Protein AF-A0A2A5DCE1-F1 (afdb_monomer)

Sequence (86 aa):
MILLITNKKSYSELSNEILSLNIPIWFGSKILHQEELEDLRNNGLNVTNFNYKIDDHSEINLDRALQTIKEHHPGDIIHVNKLSAN

Solvent-accessible surface area (backbone atoms only — not comparable to full-atom values): 5008 Å² total; per-residue (Å²): 90,34,42,36,38,41,42,51,65,55,40,65,78,37,56,75,60,56,75,74,45,94,46,45,36,37,34,23,33,83,51,61,56,70,68,60,52,48,52,44,41,75,73,71,40,53,73,49,72,43,95,52,65,30,45,95,88,37,67,69,46,42,52,52,49,54,50,55,49,40,74,78,40,71,94,49,55,74,46,78,43,61,84,78,84,128

pLDDT: mean 90.05, std 9.91, range [39.56, 96.81]

Nearest PDB structures (foldseek):
  6cgq-assembly1_B-2  TM=4.780E-01  e=1.227E-01  Bacillus spizizenii
  5d84-assembly1_A  TM=4.455E-01  e=2.250E-01  Staphylococcus aureus subsp. aureus str. Newman
  5d87-assembly1_A-2  TM=4.905E-01  e=1.698E+00  Staphylococcus aureus subsp. aureus str. Newman
  5zjp-assembly1_B  TM=4.016E-01  e=4.362E+00  Vibrio cholerae

Foldseek 3Di:
DEEEEQALVLCVVCVVVQLVDPHEYEYEPPSDDPVVQVVSVVSVHRYYYDPHHDDPPDVVSVVVVVVVVCVVPPPDDYDYRDDDDD

Mean predicted aligned error: 3.78 Å

Secondary structure (DSSP, 8-state):
-EEEE-SHHHHHHHHHHHTT--S-EEE-TTSS-HHHHHHHHHTT--EEE-SS---TT-HHHHHHHHHHHHHHSTTPPEEEE-PPP-

Structure (mmCIF, N/CA/C/O backbone):
data_AF-A0A2A5DCE1-F1
#
_entry.id   AF-A0A2A5DCE1-F1
#
loop_
_atom_site.group_PDB
_atom_site.id
_atom_site.type_symbol
_atom_site.label_atom_id
_atom_site.label_alt_id
_atom_site.labe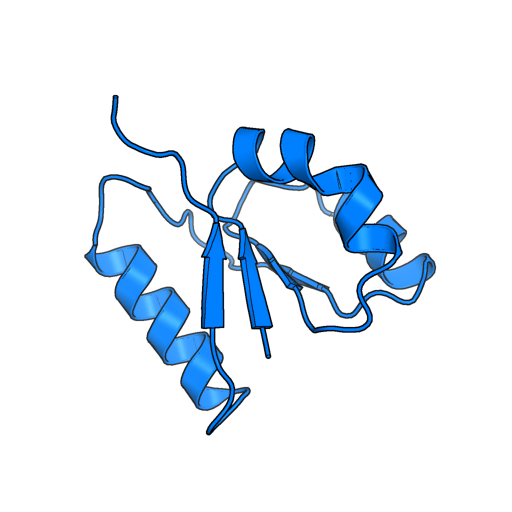l_comp_id
_atom_site.label_asym_id
_atom_site.label_entity_id
_atom_site.label_seq_id
_atom_site.pdbx_PDB_ins_code
_atom_site.Cartn_x
_atom_site.Cartn_y
_atom_site.Cartn_z
_atom_site.occupancy
_atom_site.B_iso_or_equiv
_atom_site.auth_seq_id
_atom_site.auth_comp_id
_atom_site.auth_asym_id
_atom_site.auth_atom_id
_atom_site.pdbx_PDB_model_num
ATOM 1 N N . MET A 1 1 ? -8.720 -1.504 -8.750 1.00 92.94 1 MET A N 1
ATOM 2 C CA . MET A 1 1 ? -7.880 -0.293 -8.545 1.00 92.94 1 MET A CA 1
ATOM 3 C C . MET A 1 1 ? -7.106 -0.482 -7.261 1.00 92.94 1 MET A C 1
ATOM 5 O O . MET A 1 1 ? -7.703 -0.924 -6.290 1.00 92.94 1 MET A O 1
ATOM 9 N N . ILE A 1 2 ? -5.820 -0.139 -7.256 1.00 96.12 2 ILE A N 1
ATOM 10 C CA . ILE A 1 2 ? -4.901 -0.318 -6.127 1.00 96.12 2 ILE A CA 1
ATOM 11 C C . ILE A 1 2 ? -4.277 1.030 -5.772 1.00 96.12 2 IL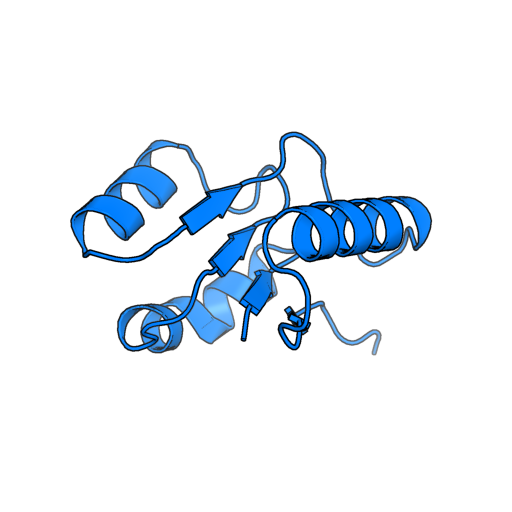E A C 1
ATOM 13 O O . ILE A 1 2 ? -3.863 1.760 -6.674 1.00 96.12 2 ILE A O 1
ATOM 17 N N . LEU A 1 3 ? -4.171 1.347 -4.482 1.00 95.62 3 LEU A N 1
ATOM 18 C CA . LEU A 1 3 ? -3.422 2.512 -4.005 1.00 95.62 3 LEU A CA 1
ATOM 19 C C . LEU A 1 3 ? -2.058 2.064 -3.475 1.00 95.62 3 LEU A C 1
ATOM 21 O O . LEU A 1 3 ? -1.994 1.245 -2.566 1.00 95.62 3 LEU A O 1
ATOM 25 N N . LEU A 1 4 ? -0.972 2.608 -4.019 1.00 95.31 4 LEU A N 1
ATOM 26 C CA . LEU A 1 4 ? 0.388 2.412 -3.523 1.00 95.31 4 LEU A CA 1
ATOM 27 C C . LEU A 1 4 ? 0.860 3.678 -2.803 1.00 95.31 4 LEU A C 1
ATOM 29 O O . LEU A 1 4 ? 1.004 4.722 -3.435 1.00 95.31 4 LEU A O 1
ATOM 33 N N . ILE A 1 5 ? 1.141 3.573 -1.506 1.00 93.81 5 ILE A N 1
ATOM 34 C CA . ILE A 1 5 ? 1.676 4.657 -0.676 1.00 93.81 5 ILE A CA 1
ATOM 35 C C . ILE A 1 5 ? 3.165 4.390 -0.435 1.00 93.81 5 ILE A C 1
ATOM 37 O O . ILE A 1 5 ? 3.529 3.337 0.096 1.00 93.81 5 ILE A O 1
ATOM 41 N N . THR A 1 6 ? 4.038 5.319 -0.837 1.00 92.12 6 THR A N 1
ATOM 42 C CA . THR A 1 6 ? 5.502 5.100 -0.824 1.00 92.12 6 THR A CA 1
ATOM 43 C C . THR A 1 6 ? 6.227 5.745 0.355 1.00 92.12 6 THR A C 1
ATOM 45 O O . THR A 1 6 ? 7.352 5.358 0.668 1.00 92.12 6 THR A O 1
ATOM 48 N N . ASN A 1 7 ? 5.590 6.676 1.071 1.00 90.25 7 ASN A N 1
ATOM 49 C CA . ASN A 1 7 ? 6.209 7.372 2.198 1.00 90.25 7 ASN A CA 1
ATOM 50 C C . ASN A 1 7 ? 5.197 7.749 3.302 1.00 90.25 7 ASN A C 1
ATOM 52 O O . ASN A 1 7 ? 3.984 7.784 3.092 1.00 90.25 7 ASN A O 1
ATOM 56 N N . LYS A 1 8 ? 5.719 8.065 4.496 1.00 90.62 8 LYS A N 1
ATOM 57 C CA . LYS A 1 8 ? 4.916 8.434 5.678 1.00 90.62 8 LYS A CA 1
ATOM 58 C C . LYS A 1 8 ? 4.119 9.724 5.514 1.00 90.62 8 LYS A C 1
ATOM 60 O O . LYS A 1 8 ? 3.042 9.834 6.088 1.00 90.62 8 LYS A O 1
ATOM 65 N N . LYS A 1 9 ? 4.637 10.699 4.765 1.00 89.75 9 LYS A N 1
ATOM 66 C CA . LYS A 1 9 ? 3.964 11.989 4.590 1.00 89.75 9 LYS A CA 1
ATOM 67 C C . LYS A 1 9 ? 2.703 11.824 3.738 1.00 89.75 9 LYS A C 1
ATOM 69 O O . LYS A 1 9 ? 1.635 12.219 4.187 1.00 89.75 9 LYS A O 1
ATOM 74 N N . SER A 1 10 ? 2.809 11.124 2.609 1.00 89.25 10 SER A N 1
ATOM 75 C CA . SER A 1 10 ? 1.669 10.721 1.777 1.00 89.25 10 SER A CA 1
ATOM 76 C C . SER A 1 10 ? 0.621 9.929 2.566 1.00 89.25 10 SER A C 1
ATOM 78 O O . SER A 1 10 ? -0.572 10.180 2.429 1.00 89.25 10 SER A O 1
ATOM 80 N N . TYR A 1 11 ? 1.045 9.002 3.436 1.00 92.38 11 TYR A N 1
ATOM 81 C CA . TYR A 1 11 ? 0.110 8.314 4.332 1.00 92.38 11 TYR A CA 1
ATOM 82 C C . TYR A 1 11 ? -0.594 9.282 5.285 1.00 92.38 11 TYR A C 1
ATOM 84 O O . TYR A 1 11 ? -1.811 9.241 5.400 1.00 92.38 11 TYR A O 1
ATOM 92 N N . SER A 1 12 ? 0.154 10.161 5.956 1.00 91.31 12 SER A N 1
ATOM 93 C CA . SER A 1 12 ? -0.414 11.110 6.916 1.00 91.31 12 SER A CA 1
ATOM 94 C C . SER A 1 12 ? -1.481 11.999 6.275 1.00 91.31 12 SER A C 1
ATOM 96 O O . SER A 1 12 ? -2.507 12.247 6.903 1.00 91.31 12 SER A O 1
ATOM 98 N N . GLU A 1 13 ? -1.254 12.445 5.038 1.00 90.25 13 GLU A N 1
ATOM 99 C CA . GLU A 1 13 ? -2.191 13.280 4.275 1.00 90.25 13 GLU A CA 1
ATOM 100 C C . GLU A 1 13 ? -3.478 12.526 3.906 1.00 90.25 13 GLU A C 1
ATOM 102 O O . GLU A 1 13 ? -4.553 13.115 3.926 1.00 90.25 13 GLU A O 1
ATOM 107 N N . LEU A 1 14 ? -3.388 11.217 3.646 1.00 89.88 14 LEU A N 1
ATOM 108 C CA . LEU A 1 14 ? -4.517 10.386 3.212 1.00 89.88 14 LEU A CA 1
ATOM 109 C C . LEU A 1 14 ? -5.140 9.524 4.317 1.00 89.88 14 LEU A C 1
ATOM 111 O O . LEU A 1 14 ? -6.131 8.842 4.067 1.00 89.88 14 LEU A O 1
ATOM 115 N N . SER A 1 15 ? -4.568 9.508 5.521 1.00 88.00 15 SER A N 1
ATOM 116 C CA . SER A 1 15 ? -4.867 8.511 6.562 1.00 88.00 15 SER A CA 1
ATOM 117 C C . SER A 1 15 ? -6.357 8.395 6.902 1.00 88.00 15 SER A C 1
ATOM 119 O O . SER A 1 15 ? -6.858 7.290 7.079 1.00 88.00 15 SER A O 1
ATOM 121 N N . ASN A 1 16 ? -7.088 9.510 6.914 1.00 89.12 16 ASN A N 1
ATOM 122 C CA . ASN A 1 16 ? -8.536 9.505 7.131 1.00 89.12 16 ASN A CA 1
ATOM 123 C C . ASN A 1 16 ? -9.322 9.054 5.892 1.00 89.12 16 ASN A C 1
ATOM 125 O O . ASN A 1 16 ? -10.326 8.357 6.013 1.00 89.12 16 ASN A O 1
ATOM 129 N N . GLU A 1 17 ? -8.878 9.446 4.697 1.00 89.50 17 GLU A N 1
ATOM 130 C CA . GLU A 1 17 ? -9.556 9.122 3.439 1.00 89.50 17 GLU A CA 1
ATOM 131 C C . GLU A 1 17 ? -9.501 7.621 3.162 1.00 89.50 17 GLU A C 1
ATOM 133 O O . GLU A 1 17 ? -10.519 7.023 2.804 1.00 89.50 17 GLU A O 1
ATOM 138 N N . ILE A 1 18 ? -8.343 6.993 3.404 1.00 90.12 18 ILE A N 1
ATOM 139 C CA . ILE A 1 18 ? -8.152 5.567 3.133 1.00 90.12 18 ILE A CA 1
ATOM 140 C C . ILE A 1 18 ? -9.082 4.664 3.947 1.00 90.12 18 ILE A C 1
ATOM 142 O O . ILE A 1 18 ? -9.407 3.577 3.482 1.00 90.12 18 ILE A O 1
ATOM 146 N N . LEU A 1 19 ? -9.558 5.111 5.115 1.00 88.88 19 LEU A N 1
ATOM 147 C CA . LEU A 1 19 ? -10.500 4.349 5.943 1.00 88.88 19 LEU A CA 1
ATOM 148 C C . LEU A 1 19 ? -11.862 4.179 5.265 1.00 88.88 19 LEU A C 1
ATOM 150 O O . LEU A 1 19 ? -12.581 3.226 5.549 1.00 88.88 19 LEU A O 1
ATOM 154 N N . SER A 1 20 ? -12.214 5.092 4.358 1.00 88.69 20 SER A N 1
ATOM 155 C CA . SER A 1 20 ? -13.442 5.016 3.562 1.00 88.69 20 SER A CA 1
ATOM 156 C C . SER A 1 20 ? -13.258 4.284 2.229 1.00 88.69 20 SER A C 1
ATOM 158 O O . SER A 1 20 ? -14.237 3.998 1.535 1.00 88.69 20 SER A O 1
ATOM 160 N N . LEU A 1 21 ? -12.013 3.975 1.851 1.00 87.81 21 LEU A N 1
ATOM 161 C CA . LEU A 1 21 ? -11.703 3.341 0.579 1.00 87.81 21 LEU A CA 1
ATOM 162 C C . LEU A 1 21 ? -11.929 1.831 0.659 1.00 87.81 21 LEU A C 1
ATOM 164 O O . LEU A 1 21 ? -11.261 1.122 1.403 1.00 87.81 21 LEU A O 1
ATOM 168 N N . ASN A 1 22 ? -12.804 1.314 -0.203 1.00 90.31 22 ASN A N 1
ATOM 169 C CA . ASN A 1 22 ? -12.961 -0.126 -0.408 1.00 90.31 22 ASN A CA 1
ATOM 170 C C . ASN A 1 22 ? -12.070 -0.627 -1.560 1.00 90.31 22 ASN A C 1
ATOM 172 O O . ASN A 1 22 ? -12.552 -1.214 -2.531 1.00 90.31 22 ASN A O 1
ATOM 176 N N . ILE A 1 23 ? -10.773 -0.320 -1.491 1.00 94.44 23 ILE A N 1
ATOM 177 C CA . ILE A 1 23 ? -9.767 -0.779 -2.459 1.00 94.44 23 ILE A CA 1
ATOM 178 C C . ILE A 1 23 ? -8.536 -1.342 -1.741 1.00 94.44 23 ILE A C 1
ATOM 180 O O . ILE A 1 23 ? -8.249 -0.921 -0.622 1.00 94.44 23 ILE A O 1
ATOM 184 N N . PRO A 1 24 ? -7.778 -2.270 -2.356 1.00 96.50 24 PRO A N 1
ATOM 185 C CA . PRO A 1 24 ? -6.515 -2.718 -1.789 1.00 96.50 24 PRO A CA 1
ATOM 186 C C . PRO A 1 24 ? -5.495 -1.579 -1.708 1.00 96.50 24 PRO A C 1
ATOM 188 O O . PRO A 1 24 ? -5.297 -0.830 -2.672 1.00 96.50 24 PRO A O 1
ATOM 191 N N . ILE A 1 25 ? -4.815 -1.490 -0.568 1.00 96.56 25 ILE A N 1
ATOM 192 C CA . ILE A 1 25 ? -3.787 -0.484 -0.306 1.00 96.56 25 ILE A CA 1
ATOM 193 C C . ILE A 1 25 ? -2.467 -1.191 -0.027 1.00 96.56 25 ILE A C 1
ATOM 195 O O . ILE A 1 25 ? -2.375 -2.107 0.791 1.00 96.56 25 ILE A O 1
ATOM 199 N N . TRP A 1 26 ? -1.432 -0.757 -0.727 1.00 96.81 26 TRP A N 1
ATOM 200 C CA . TRP A 1 26 ? -0.084 -1.277 -0.615 1.00 96.81 26 TRP A CA 1
ATOM 201 C C . TRP A 1 26 ? 0.832 -0.2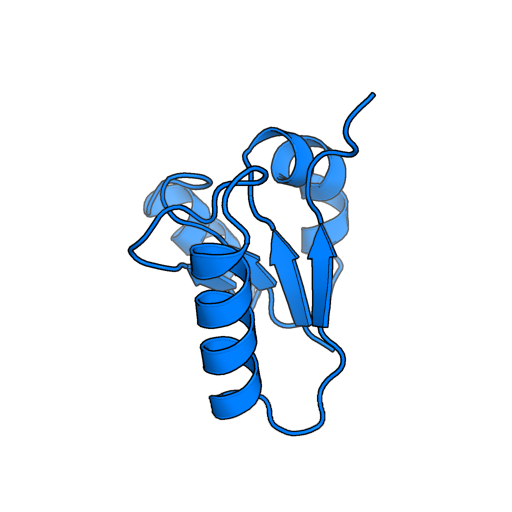00 -0.046 1.00 96.81 26 TRP A C 1
ATOM 203 O O . TRP A 1 26 ? 0.801 0.951 -0.480 1.00 96.81 26 TRP A O 1
ATOM 213 N N . PHE A 1 27 ? 1.663 -0.583 0.914 1.00 95.38 27 PHE A N 1
ATOM 214 C CA . PHE A 1 27 ? 2.606 0.300 1.588 1.00 95.38 27 PHE A CA 1
ATOM 215 C C . PHE A 1 27 ? 4.042 -0.108 1.273 1.00 95.38 27 PHE A C 1
ATOM 217 O O . PHE A 1 27 ? 4.376 -1.293 1.273 1.00 95.38 27 PHE A O 1
ATOM 224 N N . GLY A 1 28 ? 4.910 0.873 1.030 1.00 93.69 28 GLY A N 1
ATOM 225 C CA . GLY A 1 28 ? 6.354 0.673 1.139 1.00 93.69 28 GLY A CA 1
ATOM 226 C C . GLY A 1 28 ? 6.773 0.345 2.578 1.00 93.69 28 GLY A C 1
ATOM 227 O O . GLY A 1 28 ? 6.096 0.718 3.540 1.00 93.69 28 GLY A O 1
ATOM 228 N N . SER A 1 29 ? 7.923 -0.316 2.745 1.00 91.75 29 SER A N 1
ATOM 229 C CA . SER A 1 29 ? 8.369 -0.694 4.087 1.00 91.75 29 SER A CA 1
ATOM 230 C C . SER A 1 29 ? 8.643 0.519 4.980 1.00 91.75 29 SER A C 1
ATOM 232 O O . SER A 1 29 ? 9.045 1.590 4.519 1.00 91.75 29 SER A O 1
ATOM 234 N N . LYS A 1 30 ? 8.458 0.327 6.292 1.00 89.38 30 LYS A N 1
ATOM 235 C CA . LYS A 1 30 ? 8.668 1.337 7.345 1.00 89.38 30 LYS A CA 1
ATOM 236 C C . LYS A 1 30 ? 7.746 2.561 7.273 1.00 89.38 30 LYS A C 1
ATOM 238 O O . LYS A 1 30 ? 7.995 3.516 8.007 1.00 89.38 30 LYS A O 1
ATOM 243 N N . ILE A 1 31 ? 6.701 2.555 6.441 1.00 92.81 31 ILE A N 1
ATOM 244 C CA . ILE A 1 31 ? 5.656 3.590 6.488 1.00 92.81 31 ILE A CA 1
ATOM 245 C C . ILE A 1 31 ? 4.808 3.404 7.744 1.00 92.81 31 ILE A C 1
ATOM 247 O O . ILE A 1 31 ? 4.681 4.335 8.533 1.00 92.81 31 ILE A O 1
ATOM 251 N N . LEU A 1 32 ? 4.323 2.180 7.941 1.00 93.50 32 LEU A N 1
ATOM 252 C CA . LEU A 1 32 ? 3.555 1.758 9.103 1.00 93.50 32 LEU A CA 1
ATOM 253 C C . LEU A 1 32 ? 4.311 0.691 9.886 1.00 93.50 32 LEU A C 1
ATOM 255 O O . LEU A 1 32 ? 5.036 -0.135 9.315 1.00 93.50 32 LEU A O 1
ATOM 259 N N . HIS A 1 33 ? 4.134 0.721 11.198 1.00 93.94 33 HIS A N 1
ATOM 260 C CA . HIS A 1 33 ? 4.478 -0.367 12.094 1.00 93.94 33 HIS A CA 1
ATOM 261 C C . HIS A 1 33 ? 3.477 -1.518 11.936 1.00 93.94 33 HIS A C 1
ATOM 263 O O . HIS A 1 33 ? 2.401 -1.369 11.357 1.00 93.94 33 HIS A O 1
ATOM 269 N N . GLN A 1 34 ? 3.854 -2.701 12.424 1.00 93.00 34 GLN A N 1
ATOM 270 C CA . GLN A 1 34 ? 3.004 -3.885 12.317 1.00 93.00 34 GLN A CA 1
ATOM 271 C C . GLN A 1 34 ? 1.651 -3.680 13.013 1.00 93.00 34 GLN A C 1
ATOM 273 O O . GLN A 1 34 ? 0.632 -4.026 12.428 1.00 93.00 34 GLN A O 1
ATOM 278 N N . GLU A 1 35 ? 1.651 -3.060 14.193 1.00 95.75 35 GLU A N 1
ATOM 279 C CA . GLU A 1 35 ? 0.440 -2.738 14.960 1.00 95.75 35 GLU A CA 1
ATOM 280 C C . GLU A 1 35 ? -0.511 -1.839 14.152 1.00 95.75 35 GLU A C 1
ATOM 282 O O . GLU A 1 35 ? 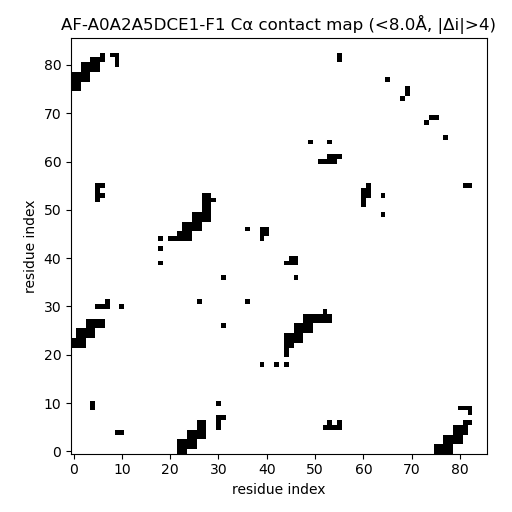-1.681 -2.160 13.996 1.00 95.75 35 GLU A O 1
ATOM 287 N N . GLU A 1 36 ? 0.007 -0.786 13.509 1.00 95.12 36 GLU A N 1
ATOM 288 C CA . GLU A 1 36 ? -0.797 0.103 12.657 1.00 95.12 36 GLU A CA 1
ATOM 289 C C . GLU A 1 36 ? -1.390 -0.636 11.441 1.00 95.12 36 GLU A C 1
ATOM 291 O O . GLU A 1 36 ? -2.533 -0.401 11.054 1.00 95.12 36 GLU A O 1
ATOM 296 N N . LEU A 1 37 ? -0.633 -1.553 10.824 1.00 94.69 37 LEU A N 1
ATOM 297 C CA . LEU A 1 37 ? -1.146 -2.383 9.725 1.00 94.69 37 LEU A CA 1
ATOM 298 C C . LEU A 1 37 ? -2.247 -3.334 10.200 1.00 94.69 37 LEU A C 1
ATOM 300 O O . LEU A 1 37 ? -3.206 -3.571 9.469 1.00 94.69 37 LEU A O 1
ATOM 304 N N . GLU A 1 38 ? -2.093 -3.913 11.387 1.00 95.75 38 GLU A N 1
ATOM 305 C CA . GLU A 1 38 ? -3.095 -4.785 11.998 1.00 95.75 38 GLU A CA 1
ATOM 306 C C . GLU A 1 38 ? -4.365 -4.008 12.339 1.00 95.75 38 GLU A C 1
ATOM 308 O O . GLU A 1 38 ? -5.452 -4.476 12.004 1.00 95.75 38 GLU A O 1
ATOM 313 N N . ASP A 1 39 ? -4.245 -2.793 12.871 1.00 95.19 39 ASP A N 1
ATOM 314 C CA . ASP A 1 39 ? -5.385 -1.912 13.121 1.00 95.19 39 ASP A CA 1
ATOM 315 C C . ASP A 1 39 ? -6.161 -1.611 11.836 1.00 95.19 39 ASP A C 1
ATOM 317 O O . ASP A 1 39 ? -7.387 -1.738 11.809 1.00 95.19 39 ASP A O 1
ATOM 321 N N . LEU A 1 40 ? -5.479 -1.290 10.731 1.00 94.94 40 LEU A N 1
ATOM 322 C CA . LEU A 1 40 ? -6.150 -1.082 9.441 1.00 94.94 40 LEU A CA 1
ATOM 323 C C . LEU A 1 40 ? -6.880 -2.350 8.965 1.00 94.94 40 LEU A C 1
ATOM 325 O O . LEU A 1 40 ? -8.025 -2.267 8.517 1.00 94.94 40 LEU A O 1
ATOM 329 N N . ARG A 1 41 ? -6.269 -3.535 9.107 1.00 95.31 41 ARG A N 1
ATOM 330 C CA . ARG A 1 41 ? -6.930 -4.811 8.763 1.00 95.31 41 ARG A CA 1
ATOM 331 C C . ARG A 1 41 ? -8.140 -5.090 9.647 1.00 95.31 41 ARG A C 1
ATOM 333 O O . ARG A 1 41 ? -9.168 -5.526 9.137 1.00 95.31 41 ARG A O 1
ATOM 340 N N . ASN A 1 42 ? -8.040 -4.808 10.943 1.00 95.12 42 ASN A N 1
ATOM 341 C CA . ASN A 1 42 ? -9.131 -4.972 11.904 1.00 95.12 42 ASN A CA 1
ATOM 342 C C . ASN A 1 42 ? -10.309 -4.035 11.596 1.00 95.12 42 ASN A C 1
ATOM 344 O O . ASN A 1 42 ? -11.457 -4.391 11.848 1.00 95.12 42 ASN A O 1
ATOM 348 N N . ASN A 1 43 ? -10.039 -2.881 10.980 1.00 92.31 43 ASN A N 1
ATOM 349 C CA . ASN A 1 43 ? -11.055 -1.972 10.445 1.00 92.31 43 ASN A CA 1
ATOM 350 C C . ASN A 1 43 ? -11.625 -2.413 9.078 1.00 92.31 43 ASN A C 1
ATOM 352 O O . ASN A 1 43 ? -12.427 -1.697 8.484 1.00 92.31 43 ASN A O 1
ATOM 356 N N . GLY A 1 44 ? -11.246 -3.593 8.575 1.00 93.88 44 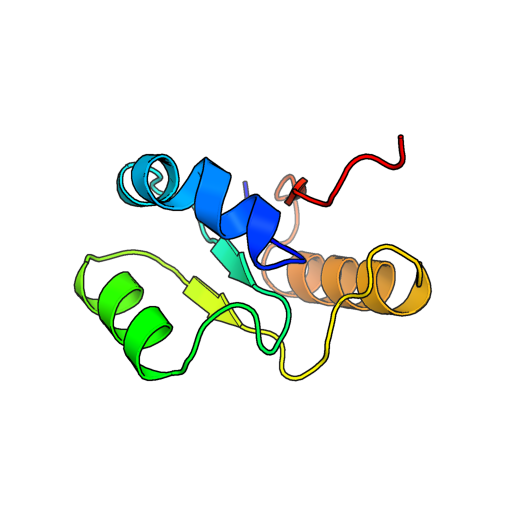GLY A N 1
ATOM 357 C CA . GLY A 1 44 ? -11.775 -4.175 7.340 1.00 93.88 44 GLY A CA 1
ATOM 358 C C . GLY A 1 44 ? -11.033 -3.768 6.066 1.00 93.88 44 GLY A C 1
ATOM 359 O O . GLY A 1 44 ? -11.481 -4.120 4.974 1.00 93.88 44 GLY A O 1
ATOM 360 N N . LEU A 1 45 ? -9.904 -3.058 6.170 1.00 95.25 45 LEU A N 1
ATOM 361 C CA . LEU A 1 45 ? -9.129 -2.650 5.000 1.00 95.25 45 LEU A CA 1
ATOM 362 C C . LEU A 1 45 ? -8.239 -3.795 4.495 1.00 95.25 45 LEU A C 1
ATOM 364 O O . LEU A 1 45 ? -7.584 -4.507 5.261 1.00 95.25 45 LEU A O 1
ATOM 368 N N . ASN A 1 46 ? -8.136 -3.921 3.171 1.00 95.69 46 ASN A N 1
ATOM 369 C CA . ASN A 1 46 ? -7.196 -4.836 2.530 1.00 95.69 46 ASN A CA 1
ATOM 370 C C . ASN A 1 46 ? -5.822 -4.166 2.379 1.00 95.69 46 ASN A C 1
ATOM 372 O O . ASN A 1 46 ? -5.570 -3.480 1.386 1.00 95.69 46 ASN A O 1
ATOM 376 N N . VAL A 1 47 ? -4.943 -4.355 3.370 1.00 96.19 47 VAL A N 1
ATOM 377 C CA . VAL A 1 47 ? -3.609 -3.736 3.392 1.00 96.19 47 VAL A CA 1
ATOM 378 C C . VAL A 1 47 ? -2.461 -4.740 3.256 1.00 96.19 47 VAL A C 1
ATOM 380 O O . VAL A 1 47 ? -2.337 -5.708 4.020 1.00 96.19 47 VAL A O 1
ATOM 383 N N . THR A 1 48 ? -1.562 -4.452 2.315 1.00 96.44 48 THR A N 1
ATOM 384 C CA . THR A 1 48 ? -0.313 -5.192 2.077 1.00 96.44 48 THR A CA 1
ATOM 385 C C . THR A 1 48 ? 0.886 -4.273 2.293 1.00 96.44 48 THR A C 1
ATOM 387 O O . THR A 1 48 ? 0.834 -3.090 1.974 1.00 96.44 48 THR A O 1
ATOM 390 N N . ASN A 1 49 ? 1.983 -4.796 2.841 1.00 95.75 49 ASN A N 1
ATOM 391 C CA . ASN A 1 49 ? 3.210 -4.031 3.058 1.00 95.75 49 ASN A CA 1
ATOM 392 C C . ASN A 1 49 ? 4.395 -4.736 2.396 1.00 95.75 49 ASN A C 1
ATOM 394 O O . ASN A 1 49 ? 4.587 -5.940 2.582 1.00 95.75 49 ASN A O 1
ATOM 398 N N . PHE A 1 50 ? 5.204 -3.982 1.659 1.00 95.12 50 PHE A N 1
ATOM 399 C CA . PHE A 1 50 ? 6.469 -4.467 1.126 1.00 95.12 50 PHE A CA 1
ATOM 400 C C . PHE A 1 50 ? 7.510 -4.615 2.240 1.00 95.12 50 PHE A C 1
ATOM 402 O O . PHE A 1 50 ? 7.535 -3.871 3.220 1.00 95.12 50 PHE A O 1
ATOM 409 N N . ASN A 1 51 ? 8.438 -5.555 2.064 1.00 92.88 51 ASN A N 1
ATOM 410 C CA . ASN A 1 51 ? 9.570 -5.745 2.975 1.00 92.88 51 ASN A CA 1
ATOM 411 C C . ASN A 1 51 ? 10.785 -4.858 2.627 1.00 92.88 51 ASN A C 1
ATOM 413 O O . ASN A 1 51 ? 11.779 -4.860 3.352 1.00 92.88 51 ASN A O 1
ATOM 417 N N . TYR A 1 52 ? 10.700 -4.057 1.561 1.00 91.06 52 TYR A N 1
ATOM 418 C CA . TYR A 1 52 ? 11.720 -3.096 1.146 1.00 91.06 52 TYR A CA 1
ATOM 419 C C . TYR A 1 52 ? 11.151 -1.679 1.030 1.00 91.06 52 TYR A C 1
ATOM 421 O O . TYR A 1 52 ? 9.953 -1.472 0.825 1.00 91.06 52 TYR A O 1
ATOM 429 N N . LYS A 1 53 ? 12.035 -0.689 1.185 1.00 88.69 53 LYS A N 1
ATOM 430 C CA . LYS A 1 53 ? 11.671 0.720 1.057 1.00 88.69 53 LYS A CA 1
ATOM 431 C C . LYS A 1 53 ? 11.486 1.039 -0.424 1.00 88.69 53 LYS A C 1
ATOM 433 O O . LYS A 1 53 ? 12.380 0.776 -1.231 1.00 88.69 53 LYS A O 1
ATOM 438 N N . ILE A 1 54 ? 10.351 1.634 -0.761 1.00 88.88 54 ILE A N 1
ATOM 439 C CA . ILE A 1 54 ? 10.129 2.235 -2.073 1.00 88.88 54 ILE A CA 1
ATOM 440 C C . ILE A 1 54 ? 10.633 3.665 -1.940 1.00 88.88 54 ILE A C 1
ATOM 442 O O . ILE A 1 54 ? 10.062 4.452 -1.193 1.00 88.88 54 ILE A O 1
ATOM 446 N N . ASP A 1 55 ? 11.793 3.949 -2.525 1.00 74.25 55 ASP A N 1
ATOM 447 C CA . ASP A 1 55 ? 12.387 5.278 -2.437 1.00 74.25 55 ASP A CA 1
ATOM 448 C C . ASP A 1 55 ? 11.833 6.149 -3.563 1.00 74.25 55 ASP A C 1
ATOM 450 O O . ASP A 1 55 ? 11.848 5.735 -4.721 1.00 74.25 55 ASP A O 1
ATOM 454 N N . ASP A 1 56 ? 11.389 7.360 -3.234 1.00 67.69 56 ASP A N 1
ATOM 455 C CA . ASP A 1 56 ? 10.864 8.316 -4.214 1.00 67.69 56 ASP A CA 1
ATOM 456 C C . ASP A 1 56 ? 11.961 8.788 -5.195 1.00 67.69 56 ASP A C 1
ATOM 458 O O . ASP A 1 56 ? 11.653 9.341 -6.251 1.00 67.69 56 ASP A O 1
ATOM 462 N N . HIS A 1 57 ? 13.235 8.519 -4.879 1.00 69.31 57 HIS A N 1
ATOM 463 C CA . HIS A 1 57 ? 14.400 8.825 -5.714 1.00 69.31 57 HIS A CA 1
ATOM 464 C C . HIS A 1 57 ? 14.983 7.610 -6.459 1.00 69.31 57 HIS A C 1
ATOM 466 O O . HIS A 1 57 ? 15.949 7.764 -7.206 1.00 69.31 57 HIS A O 1
ATOM 472 N N . SER A 1 58 ? 14.445 6.400 -6.253 1.00 71.12 58 SER A N 1
ATOM 473 C CA . SER A 1 58 ? 14.929 5.174 -6.900 1.00 71.12 58 SER A CA 1
ATOM 474 C C . SER A 1 58 ? 13.817 4.501 -7.693 1.00 71.12 58 SER A C 1
ATOM 476 O O . SER A 1 58 ? 13.010 3.740 -7.154 1.00 71.12 58 SER A O 1
ATOM 478 N N . GLU A 1 59 ? 13.825 4.735 -9.005 1.00 80.69 59 GLU A N 1
ATOM 479 C CA . GLU A 1 59 ? 12.854 4.145 -9.933 1.00 80.69 59 GLU A CA 1
ATOM 480 C C . GLU A 1 59 ? 12.867 2.611 -9.884 1.00 80.69 59 GLU A C 1
A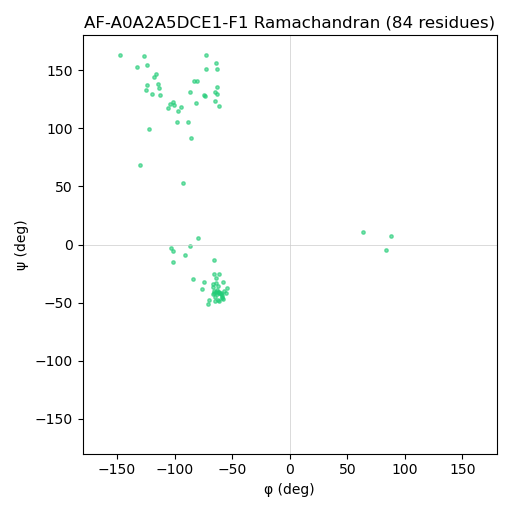TOM 482 O O . GLU A 1 59 ? 11.814 1.989 -9.948 1.00 80.69 59 GLU A O 1
ATOM 487 N N . ILE A 1 60 ? 14.023 1.991 -9.613 1.00 88.94 60 ILE A N 1
ATOM 488 C CA . ILE A 1 60 ? 14.171 0.528 -9.551 1.00 88.94 60 ILE A CA 1
ATOM 489 C C . ILE A 1 60 ? 13.235 -0.104 -8.511 1.00 88.94 60 ILE A C 1
ATOM 491 O O . ILE A 1 60 ? 12.586 -1.112 -8.791 1.00 88.94 60 ILE A O 1
ATOM 495 N N . ASN A 1 61 ? 13.159 0.447 -7.296 1.00 90.56 61 ASN A N 1
ATOM 496 C CA . ASN A 1 61 ? 12.315 -0.147 -6.253 1.00 90.56 61 ASN A CA 1
ATOM 497 C C . ASN A 1 61 ? 10.829 0.117 -6.507 1.00 90.56 61 ASN A C 1
ATOM 499 O O . ASN A 1 61 ? 10.000 -0.734 -6.172 1.00 90.56 61 ASN A O 1
ATOM 503 N N . LEU A 1 62 ? 10.500 1.263 -7.111 1.00 91.81 62 LEU A N 1
ATOM 504 C CA . LEU A 1 62 ? 9.138 1.559 -7.535 1.00 91.81 62 LEU A CA 1
ATOM 505 C C . LEU A 1 62 ? 8.698 0.596 -8.641 1.00 91.81 62 LEU A C 1
ATOM 507 O O . LEU A 1 62 ? 7.659 -0.040 -8.496 1.00 91.81 62 LEU A O 1
ATOM 511 N N . ASP A 1 63 ? 9.508 0.396 -9.677 1.00 93.06 63 ASP A N 1
ATOM 512 C CA . ASP A 1 63 ? 9.200 -0.519 -10.779 1.00 93.06 63 ASP A CA 1
ATOM 513 C C . ASP A 1 63 ? 9.014 -1.956 -10.294 1.00 93.06 63 ASP A C 1
ATOM 515 O O . ASP A 1 63 ? 8.048 -2.624 -10.669 1.00 93.06 63 ASP A O 1
ATOM 519 N N . ARG A 1 64 ? 9.878 -2.416 -9.382 1.00 94.12 64 ARG A N 1
ATOM 520 C CA . ARG A 1 64 ? 9.742 -3.737 -8.748 1.00 94.12 64 ARG A CA 1
ATOM 521 C C . ARG A 1 64 ? 8.448 -3.866 -7.944 1.00 94.12 64 ARG A C 1
ATOM 523 O O . ARG A 1 64 ? 7.793 -4.908 -8.002 1.00 94.12 64 ARG A O 1
ATOM 530 N N . ALA A 1 65 ? 8.060 -2.819 -7.213 1.00 94.56 65 ALA A N 1
ATOM 531 C CA . ALA A 1 65 ? 6.793 -2.798 -6.482 1.00 94.56 65 ALA A CA 1
ATOM 532 C C . ALA A 1 65 ? 5.598 -2.834 -7.441 1.00 94.56 65 ALA A C 1
ATOM 534 O O . ALA A 1 65 ? 4.683 -3.635 -7.255 1.00 94.56 65 ALA A O 1
ATOM 535 N N . LEU A 1 66 ? 5.636 -2.031 -8.506 1.00 94.94 66 LEU A N 1
ATOM 536 C CA . LEU A 1 66 ? 4.599 -2.004 -9.535 1.00 94.94 66 LEU A CA 1
ATOM 537 C C . LEU A 1 66 ? 4.467 -3.352 -10.248 1.00 94.94 66 LEU A C 1
ATOM 539 O O . LEU A 1 66 ? 3.347 -3.792 -10.497 1.00 94.94 66 LEU A O 1
ATOM 543 N N . GLN A 1 67 ? 5.579 -4.024 -10.552 1.00 96.06 67 GLN A N 1
ATOM 544 C CA . GLN A 1 67 ? 5.561 -5.366 -11.131 1.00 96.06 67 GLN A CA 1
ATOM 545 C C . GLN A 1 67 ? 4.904 -6.374 -10.179 1.00 96.06 67 GLN A C 1
ATOM 547 O O . GLN A 1 67 ? 3.988 -7.080 -10.589 1.00 96.06 67 GLN A O 1
ATOM 552 N N . THR A 1 68 ? 5.301 -6.373 -8.905 1.00 96.81 68 THR A N 1
ATOM 553 C CA . THR A 1 68 ? 4.726 -7.269 -7.885 1.00 96.81 68 THR A CA 1
ATOM 554 C C . THR A 1 68 ? 3.213 -7.063 -7.745 1.00 96.81 68 THR A C 1
ATOM 556 O O . THR A 1 68 ? 2.445 -8.023 -7.714 1.00 96.81 68 THR A O 1
ATOM 559 N N . ILE A 1 69 ? 2.750 -5.806 -7.721 1.00 96.62 69 ILE A N 1
ATOM 560 C CA . ILE A 1 69 ? 1.313 -5.498 -7.653 1.00 96.62 69 ILE A CA 1
ATOM 561 C C . ILE A 1 69 ? 0.592 -6.005 -8.905 1.00 96.62 69 ILE A C 1
ATOM 563 O O . ILE A 1 69 ? -0.480 -6.587 -8.779 1.00 96.62 69 ILE A O 1
ATOM 567 N N . LYS A 1 70 ? 1.168 -5.825 -10.102 1.00 96.44 70 LYS A N 1
ATOM 568 C CA . LYS A 1 70 ? 0.576 -6.315 -11.361 1.00 96.44 70 LYS A CA 1
ATOM 569 C C . LYS A 1 70 ? 0.447 -7.838 -11.399 1.00 96.44 70 LYS A C 1
ATOM 571 O O . LYS A 1 70 ? -0.520 -8.335 -11.965 1.00 96.44 70 LYS A O 1
ATOM 576 N N . GLU A 1 71 ? 1.396 -8.564 -10.812 1.00 96.81 71 GLU A N 1
ATOM 577 C CA . GLU A 1 71 ? 1.342 -10.028 -10.709 1.00 96.81 71 GLU A CA 1
ATOM 578 C C . GLU A 1 71 ? 0.194 -10.489 -9.797 1.00 96.81 71 GLU A 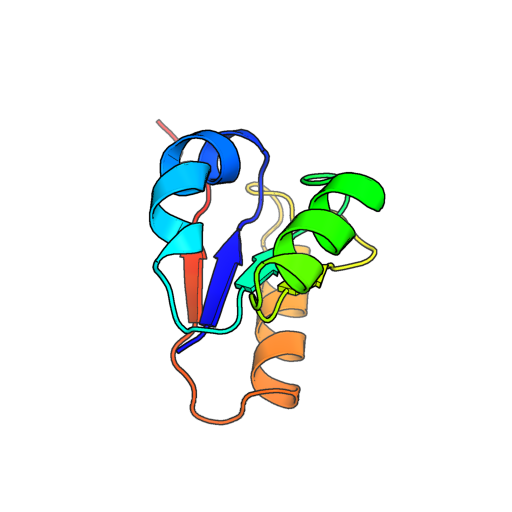C 1
ATOM 580 O O . GLU A 1 71 ? -0.473 -11.476 -10.100 1.00 96.81 71 GLU A O 1
ATOM 585 N N . HIS A 1 72 ? -0.085 -9.753 -8.716 1.00 95.31 72 HIS A N 1
ATOM 586 C CA . HIS A 1 72 ? -1.168 -10.070 -7.773 1.00 95.31 72 HIS A CA 1
ATOM 587 C C . HIS A 1 72 ? -2.543 -9.534 -8.212 1.00 95.31 72 HIS A C 1
ATOM 589 O O . HIS A 1 72 ? -3.574 -10.123 -7.887 1.00 95.31 72 HIS A O 1
ATOM 595 N N . HIS A 1 73 ? -2.566 -8.420 -8.944 1.00 94.12 73 HIS A N 1
ATOM 596 C CA . HIS A 1 73 ? -3.768 -7.711 -9.382 1.00 94.12 73 HIS A CA 1
ATOM 597 C C . HIS A 1 73 ? -3.697 -7.417 -10.894 1.00 94.12 73 HIS A C 1
ATOM 599 O O . HIS A 1 73 ? -3.551 -6.260 -11.307 1.00 94.12 73 HIS A O 1
ATOM 605 N N . PRO A 1 74 ? -3.767 -8.452 -11.752 1.00 94.12 74 PRO A N 1
ATOM 606 C CA . PRO A 1 74 ? -3.656 -8.272 -13.193 1.00 94.12 74 PRO A CA 1
ATOM 607 C C . PRO A 1 74 ? -4.834 -7.461 -13.746 1.00 94.12 74 PRO A C 1
ATOM 609 O O . PRO A 1 74 ? -5.995 -7.749 -13.468 1.00 94.12 74 PRO A O 1
ATOM 612 N N . GLY A 1 75 ? -4.526 -6.449 -14.563 1.00 91.44 75 GLY A N 1
ATOM 613 C CA . GLY A 1 75 ? -5.520 -5.578 -15.204 1.00 91.44 75 GLY A CA 1
ATOM 614 C C . GLY A 1 75 ? -6.017 -4.416 -14.339 1.00 91.44 75 GLY A C 1
ATOM 615 O O . GLY A 1 75 ? -6.752 -3.564 -14.837 1.00 91.44 75 GLY A O 1
ATOM 616 N N . ASP A 1 76 ? -5.593 -4.339 -13.078 1.00 95.12 76 ASP A N 1
ATOM 617 C CA . ASP A 1 76 ? -5.996 -3.273 -12.169 1.00 95.12 76 ASP A CA 1
ATOM 618 C C . ASP A 1 76 ? -5.145 -2.003 -12.340 1.00 95.12 76 ASP A C 1
ATOM 620 O O . ASP A 1 76 ? -3.925 -2.049 -12.509 1.00 95.12 76 ASP A O 1
ATOM 624 N N . ILE A 1 77 ? -5.793 -0.835 -12.261 1.00 95.69 77 ILE A N 1
ATOM 625 C CA . ILE A 1 77 ? -5.105 0.465 -12.272 1.00 95.69 77 ILE A CA 1
ATOM 626 C C . ILE A 1 77 ? -4.414 0.680 -10.924 1.00 95.69 77 ILE A C 1
ATOM 628 O O . ILE A 1 77 ? -5.068 0.610 -9.880 1.00 95.69 77 ILE A O 1
ATOM 632 N N . ILE A 1 78 ? -3.119 0.999 -10.958 1.00 95.56 78 ILE A N 1
ATOM 633 C CA . ILE A 1 78 ? -2.318 1.331 -9.777 1.00 95.56 78 ILE A CA 1
ATOM 634 C C . ILE A 1 78 ? -2.179 2.852 -9.686 1.00 95.56 78 ILE A C 1
ATOM 636 O O . ILE A 1 78 ? -1.618 3.480 -10.584 1.00 95.56 78 ILE A O 1
ATOM 640 N N . HIS A 1 79 ? -2.662 3.436 -8.593 1.00 94.38 79 HIS A N 1
ATOM 641 C CA . HIS A 1 79 ? -2.420 4.830 -8.239 1.00 94.38 79 HIS A CA 1
ATOM 642 C C . HIS A 1 79 ? -1.225 4.906 -7.294 1.00 94.38 79 HIS A C 1
ATOM 644 O O . HIS A 1 79 ? -1.262 4.343 -6.203 1.00 94.38 79 HIS A O 1
ATOM 650 N N . VAL A 1 80 ? -0.163 5.595 -7.708 1.00 92.12 80 VAL A N 1
ATOM 651 C CA . VAL A 1 80 ? 1.030 5.786 -6.876 1.00 92.12 80 VAL A CA 1
ATOM 652 C C . VAL A 1 80 ? 0.938 7.139 -6.194 1.00 92.12 80 VAL A C 1
ATOM 654 O O . VAL A 1 80 ? 0.988 8.170 -6.863 1.00 92.12 80 VAL A O 1
ATOM 657 N N . ASN A 1 81 ? 0.837 7.137 -4.868 1.00 87.81 81 ASN A N 1
ATOM 658 C CA . ASN A 1 81 ? 0.981 8.340 -4.067 1.00 87.81 81 ASN A CA 1
ATOM 659 C C . ASN A 1 81 ? 2.408 8.411 -3.511 1.00 87.81 81 ASN A C 1
ATOM 661 O O . ASN A 1 81 ? 2.784 7.665 -2.601 1.00 87.81 81 ASN A O 1
ATOM 665 N N . LYS A 1 82 ? 3.188 9.307 -4.115 1.00 82.25 82 LYS A N 1
ATOM 666 C CA . LYS A 1 82 ? 4.567 9.642 -3.760 1.00 82.25 82 LYS A CA 1
ATOM 667 C C . LYS A 1 82 ? 4.684 11.146 -3.548 1.00 82.25 82 LYS A C 1
ATOM 669 O O . LYS A 1 82 ? 3.833 11.894 -4.030 1.00 82.25 82 LYS A O 1
ATOM 674 N N . LEU A 1 83 ? 5.738 11.600 -2.873 1.00 69.81 83 LEU A N 1
ATOM 675 C CA . LEU A 1 83 ? 5.985 13.035 -2.762 1.00 69.81 83 LEU A CA 1
ATOM 676 C C . LEU A 1 83 ? 6.254 13.633 -4.146 1.00 69.81 83 LEU A C 1
ATOM 678 O O . LEU A 1 83 ? 7.101 13.146 -4.897 1.00 69.81 83 LEU A O 1
ATOM 682 N N . SER A 1 84 ? 5.544 14.710 -4.475 1.00 56.56 84 SER A N 1
ATOM 683 C CA . SER A 1 84 ? 5.911 15.570 -5.596 1.00 56.56 84 SER A CA 1
ATOM 684 C C . SER A 1 84 ? 7.255 16.217 -5.272 1.00 56.56 84 SER A C 1
ATOM 686 O O . SER A 1 84 ? 7.396 16.856 -4.227 1.00 56.56 84 SER A O 1
ATOM 688 N N . ALA A 1 85 ? 8.250 16.040 -6.141 1.00 52.75 85 ALA A N 1
ATOM 689 C CA . ALA A 1 85 ? 9.449 16.862 -6.085 1.00 52.75 85 ALA A CA 1
ATOM 690 C C . ALA A 1 85 ? 9.020 18.319 -6.327 1.00 52.75 85 ALA A C 1
ATOM 692 O O . ALA A 1 85 ? 8.415 18.607 -7.360 1.00 52.75 85 ALA A O 1
ATOM 693 N N . ASN A 1 86 ? 9.263 19.190 -5.345 1.00 39.56 86 ASN A N 1
ATOM 694 C CA . ASN A 1 86 ? 9.200 20.639 -5.539 1.00 39.56 86 ASN A CA 1
ATOM 695 C C . ASN A 1 86 ? 10.385 21.104 -6.384 1.00 39.56 86 ASN A C 1
ATOM 697 O O . ASN A 1 86 ? 11.491 20.549 -6.176 1.00 39.56 86 ASN A O 1
#

Radius of gyration: 12.18 Å; Cα contacts (8 Å, |Δi|>4): 122; chains: 1; bounding box: 28×31×30 Å

=== Feature glossary ===
A reading guide for the features in this record.

Start from the sequence.

  · Sequence gives the chain of amino acids in standard one-letter code (A=alanine, C=cysteine, …, Y=tyrosine), read N→C. It is the only feature that is directly encoded by the gene; all structural features are derived from the folded form of this sequence.

Fold it, and you get atomic coordinates and the backbone conformation that goes with them.

  · Structure coordinates are given as an mmCIF _atom_site loop: one row per atom with element, residue name, chain id, sequence number, and x/y/z position in Å. Only the four main-chain atoms per residue are included here; side chains are omitted to keep the record compact.

  · Backbone dihedral angles. Every residue except chain termini has a φ (preceding-C → N → Cα → C) and a ψ (N → Cα → C → next-N). They are reported in degrees following the IUPAC sign convention. Secondary structure is essentially a statement about which (φ, ψ) basin each residue occupies.

  · Eight-state secondary structure (DSSP): H is the canonical α-helix, G the tighter 3₁₀-helix, I the wider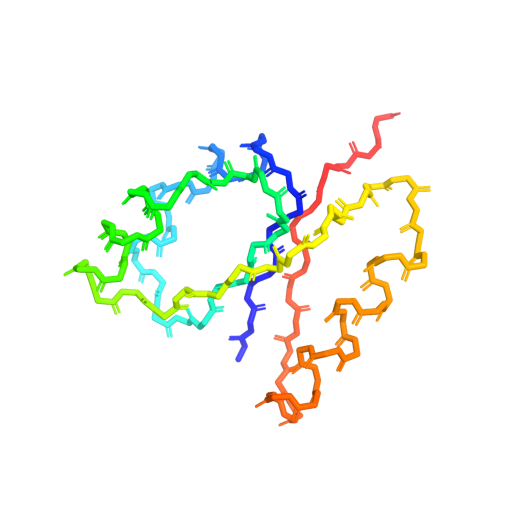 π-helix; E/B ar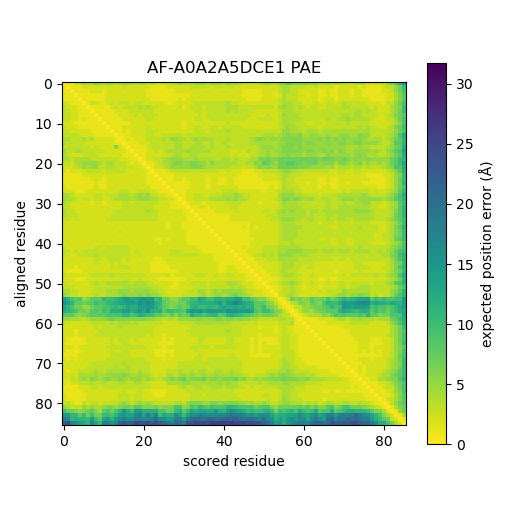e β-structure, T and S are turns and bends, and '-' is everything else. DSSP derives these from the pattern of main-chain N–H···O=C hydrogen bonds, not from the sequence.

  · SS3 is a coarse helix/strand/coil call (letters a/b/c) made by the P-SEA algorithm from inter-Cα distances and dihedrals. It is less detailed than DSSP but needs only Cα positions.

Summarize the fold with a handful of shape descriptors and a per-residue structural alphabet.

  · Radius of gyration (Rg) is the root-mean-square distance of Cα atoms from their centroid — a single number for overall size and compactness. A globular domain of N residues has Rg ≈ 2.2·N^0.38 Å; an extended or disordered chain has a much larger Rg. The Cα contact count is the number of residue pairs whose Cα atoms are within 8 Å and are more than four positions apart in sequence — a standard proxy for tertiary packing density. The bounding box is the smallest axis-aligned box enclosing all Cα atoms.

  · 3Di is Foldseek's structural alphabet. Each residue is assigned one of twenty discrete states based on how its Cα sits relative to its spatial (not sequential) neighbors. Aligning 3Di strings finds structural homologs roughly as well as full 3D superposition, but orders of magnitude faster.

  · Solvent-accessible surface area (SASA) is the area in Å² traced out by the centre of a 1.4 Å probe sphere (a water molecule) rolled over the protein's van der Waals surface (Shrake–Rupley / Lee–Richards construction). Buried residues have near-zero SASA; fully exposed residues can exceed 200 Å². The total SASA scales roughly with the number of surface residues.

Ask how reliable the model is.

  · For AlphaFold models, the B-factor field carries pLDDT — the model's own estimate of local accuracy on a 0–100 scale. Regions with pLDDT<50 should be treated as essentially unmodeled; they often correspond to intrinsically disordered segments.

  · For experimental (PDB) structures, the B-factor (temperature factor) quantifies the positional spread of each atom in the crystal — a combination of thermal vibration and static disorder — in units of Å². High B-factors mark flexible loops or poorly resolved regions; low B-factors mark the rigid, well-ordered core.

  · Predicted Aligned Error (PAE) is an AlphaFold confidence matrix: entry (i, j) is the expected error in the position of residue j, in ångströms, when the prediction is superimposed on the true structure at residue i. Low PAE within a block of residues means that block is internally rigid and well-predicted; high PAE between two blocks means their relative placement is uncertain even if each block individually is confident.

Place it in context: what it resembles, what it is annotated as, and how it looks.

  · Structural nearest neighbors (via Foldseek easy-search vs the PDB). Reported per hit: target PDB id, E-value, and alignment TM-score. A TM-score above ~0.5 is the conventional threshold for 'same fold'.

  · Functional annotations link the protein to curated databases. InterPro entries identify conserved domains and families by matching the sequence against member-database signatures (Pfam, PROSITE, CDD, …). Gene Ontology (GO) terms describe molecular function, biological process, and cellular component in a controlled vocabulary. CATH places the structure in a hierarchical fold classification (Class/Architecture/Topology/Homologous-superfamily). The organism is the source species.

  · The contact map is a binary N×N matrix image: pixel (i, j) is dark where Cα_i and Cα_j are within 8 Å and |i−j|>4. Because the |i−j|>4 filter removes local helical contacts, off-diagonal stripes parallel to the main diagonal indicate parallel β-sheets; stripes perpendicular to it indicate antiparallel β-sheets. The Ramachandran plot scatters every residue's (φ, ψ) pair against the sterically allowed regions. The PAE heatmap renders the predicted-aligned-error matrix.

  · Six rendered views show the 3D structure from the faces of a cube — i.e. along ±x, ±y, ±z. Rendering representation is drawn randomly per protein from cartoon (secondary-structure ribbons), sticks (backbone bonds), or molecular surface; coloring is either N→C rainbow (blue at the N-terminus through red at the C-terminus) or one color per chain.